Protein AF-A0A928GFW8-F1 (afdb_monomer)

Solvent-accessible surface area (backbone atoms only — not comparable to full-atom values): 9537 Å² total; per-residue (Å²): 96,68,66,60,55,52,47,42,72,72,67,40,41,82,44,85,93,73,41,77,45,44,44,81,45,52,72,72,36,66,38,70,68,61,32,45,53,48,21,58,45,48,47,71,74,42,55,89,68,63,58,61,29,35,38,26,43,70,68,54,12,43,58,49,33,47,40,30,17,65,73,69,75,32,58,67,48,63,29,34,72,65,87,58,94,86,64,84,61,64,41,59,35,78,46,75,38,85,90,71,78,43,73,43,47,38,34,40,54,48,91,82,56,62,94,84,45,25,32,37,31,29,42,61,68,56,82,85,69,97,60,90,83,71,67,59,61,59,53,83,43,59,42,48,77,70,58,74,92,52,101,83,64,91,79,62,33,47,53,34,28,46,83

pLDDT: mean 74.64, std 20.9, range [27.53, 97.38]

Sequence (163 aa):
MKALINRILQDGRCLDGGILKVDRFINHQMDPYLMKQVAVEFMDRFAEAHPTKILTVEASGIAPAVMLGYNMELPVVFAKKKKPSTMGGFYSTTVRSFTKQNEYTLIISKEYLTAEDRVLFIDDFLAYSNYPGLGITFCGIRCENPFFLDSSAASAWVAICVA

Organism: Xylanibacter ruminicola (NCBI:txid839)

Structure (mmCIF, N/CA/C/O backbone):
data_AF-A0A928GFW8-F1
#
_entry.id   AF-A0A928GFW8-F1
#
loop_
_atom_site.group_PDB
_atom_site.id
_atom_site.type_symbol
_atom_site.label_atom_id
_atom_site.label_alt_id
_atom_site.label_comp_id
_atom_site.label_asym_id
_atom_site.label_entity_id
_atom_site.label_seq_id
_atom_site.pdbx_PDB_ins_code
_atom_site.Cartn_x
_atom_site.Cartn_y
_atom_site.Cartn_z
_atom_site.occupancy
_atom_site.B_iso_or_equiv
_atom_site.auth_seq_id
_atom_site.auth_comp_id
_atom_site.auth_asym_id
_atom_site.auth_atom_id
_atom_site.pdbx_PDB_model_num
ATOM 1 N N . MET A 1 1 ? 1.422 -9.645 -12.378 1.00 74.94 1 MET A N 1
ATOM 2 C CA . MET A 1 1 ? 2.758 -9.454 -11.751 1.00 74.94 1 MET A CA 1
ATOM 3 C C . MET A 1 1 ? 3.889 -9.135 -12.740 1.00 74.94 1 MET A C 1
ATOM 5 O O . MET A 1 1 ? 4.682 -8.242 -12.469 1.00 74.94 1 MET A O 1
ATOM 9 N N . LYS A 1 2 ? 3.970 -9.801 -13.908 1.00 85.50 2 LYS A N 1
ATOM 10 C CA . LYS A 1 2 ? 5.039 -9.575 -14.913 1.00 85.50 2 LYS A CA 1
ATOM 11 C C . LYS A 1 2 ? 5.245 -8.103 -15.308 1.00 85.50 2 LYS A C 1
ATOM 13 O O . LYS A 1 2 ? 6.376 -7.689 -15.515 1.00 85.50 2 LYS A O 1
ATOM 18 N N . ALA A 1 3 ? 4.172 -7.314 -15.376 1.00 86.12 3 ALA A N 1
ATOM 19 C CA . ALA A 1 3 ? 4.249 -5.895 -15.718 1.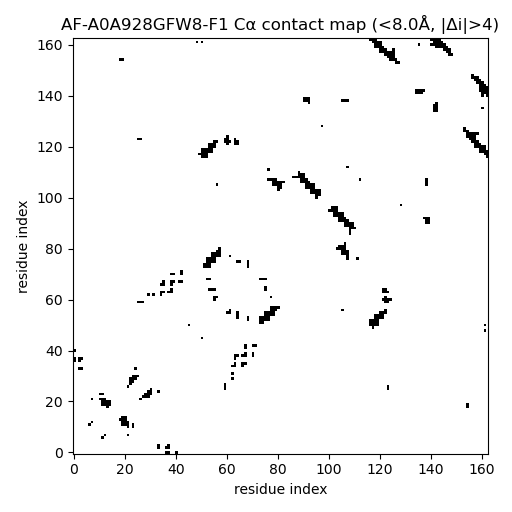00 86.12 3 ALA A CA 1
ATOM 20 C C . ALA A 1 3 ? 5.106 -5.073 -14.738 1.00 86.12 3 ALA A C 1
ATOM 22 O O . ALA A 1 3 ? 5.916 -4.263 -15.178 1.00 86.12 3 ALA A O 1
ATOM 23 N N . LEU A 1 4 ? 4.977 -5.318 -13.428 1.00 87.00 4 LEU A N 1
ATOM 24 C CA . LEU A 1 4 ? 5.769 -4.632 -12.405 1.00 87.00 4 LEU A CA 1
ATOM 25 C C . LEU A 1 4 ? 7.247 -5.014 -12.496 1.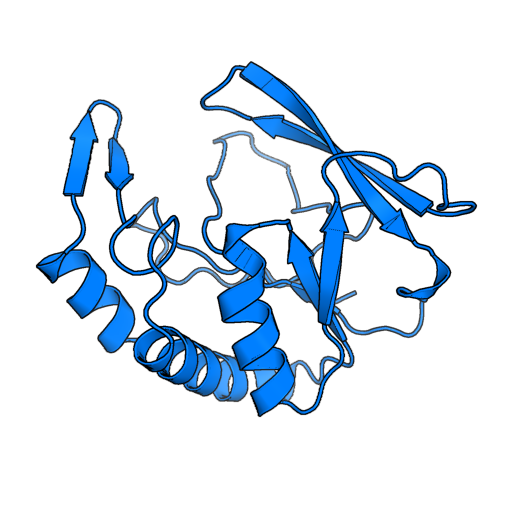00 87.00 4 LEU A C 1
ATOM 27 O O . LEU A 1 4 ? 8.099 -4.132 -12.512 1.00 87.00 4 LEU A O 1
ATOM 31 N N . ILE A 1 5 ? 7.539 -6.311 -12.637 1.00 85.06 5 ILE A N 1
ATOM 32 C CA . ILE A 1 5 ? 8.911 -6.811 -12.807 1.00 85.06 5 ILE A CA 1
ATOM 33 C C . ILE A 1 5 ? 9.552 -6.180 -14.045 1.00 85.06 5 ILE A C 1
ATOM 35 O O . ILE A 1 5 ? 10.635 -5.610 -13.958 1.00 85.06 5 ILE A O 1
ATOM 39 N N . ASN A 1 6 ? 8.857 -6.204 -15.184 1.00 91.06 6 ASN A N 1
ATOM 40 C CA . ASN A 1 6 ? 9.352 -5.598 -16.417 1.00 91.06 6 ASN A CA 1
ATOM 41 C C . ASN A 1 6 ? 9.581 -4.092 -16.256 1.00 91.06 6 ASN A C 1
ATOM 43 O O . ASN A 1 6 ? 10.592 -3.577 -16.728 1.00 91.06 6 ASN A O 1
ATOM 47 N N . ARG A 1 7 ? 8.684 -3.384 -15.554 1.00 89.50 7 ARG A N 1
ATOM 48 C CA . ARG A 1 7 ? 8.857 -1.950 -15.305 1.00 89.50 7 ARG A CA 1
ATOM 49 C C . ARG A 1 7 ? 10.068 -1.657 -14.423 1.00 89.50 7 ARG A C 1
ATOM 51 O O . ARG A 1 7 ? 10.801 -0.716 -14.708 1.00 89.50 7 ARG A O 1
ATOM 58 N N . ILE A 1 8 ? 10.309 -2.473 -13.397 1.00 86.94 8 ILE A N 1
ATOM 59 C CA . ILE A 1 8 ? 11.504 -2.373 -12.552 1.00 86.94 8 ILE A CA 1
ATOM 60 C C . ILE A 1 8 ? 12.772 -2.615 -13.378 1.00 86.94 8 ILE A C 1
ATOM 62 O O . ILE A 1 8 ? 13.708 -1.832 -13.271 1.00 86.94 8 ILE A O 1
ATOM 66 N N . LEU A 1 9 ? 12.799 -3.641 -14.231 1.00 87.50 9 LEU A N 1
ATOM 67 C CA . LEU A 1 9 ? 13.960 -3.933 -15.082 1.00 87.50 9 LEU A CA 1
ATOM 68 C C . LEU A 1 9 ? 14.244 -2.820 -16.101 1.00 87.50 9 LEU A C 1
ATOM 70 O O . LEU A 1 9 ? 15.400 -2.571 -16.432 1.00 87.50 9 LEU A O 1
ATOM 74 N N . GLN A 1 10 ? 13.199 -2.160 -16.601 1.00 93.00 10 GLN A N 1
ATOM 75 C CA . GLN A 1 10 ? 13.319 -1.101 -17.600 1.00 93.00 10 GLN A CA 1
ATOM 76 C C . GLN A 1 10 ? 13.706 0.257 -16.994 1.00 93.00 10 GLN A C 1
ATOM 78 O O . GLN A 1 10 ? 14.568 0.949 -17.534 1.00 93.00 10 GLN A O 1
ATOM 83 N N . ASP A 1 11 ? 13.044 0.662 -15.908 1.00 90.31 11 ASP A N 1
ATOM 84 C CA . ASP A 1 11 ? 13.121 2.028 -15.372 1.00 90.31 11 ASP A CA 1
ATOM 85 C C . ASP A 1 11 ? 13.707 2.118 -13.958 1.00 90.31 11 ASP A C 1
ATOM 87 O O . ASP A 1 11 ? 13.999 3.223 -13.481 1.00 90.31 11 ASP A O 1
ATOM 91 N N . GLY A 1 12 ? 13.865 0.983 -13.278 1.00 87.44 12 GLY A N 1
ATOM 92 C CA . GLY A 1 12 ? 14.484 0.904 -11.964 1.00 87.44 12 GLY A CA 1
ATOM 93 C C . GLY A 1 12 ? 15.982 1.184 -12.033 1.00 87.44 12 GLY A C 1
ATOM 94 O O . GLY A 1 12 ? 16.661 0.881 -13.013 1.00 87.44 12 GLY A O 1
ATOM 95 N N . ARG A 1 13 ? 16.516 1.790 -10.973 1.00 83.81 13 ARG A N 1
ATOM 96 C CA . ARG A 1 13 ? 17.957 2.019 -10.829 1.00 83.81 13 ARG A CA 1
ATOM 97 C C . ARG A 1 13 ? 18.440 1.460 -9.505 1.00 83.81 13 ARG A C 1
ATOM 99 O O . ARG A 1 13 ? 17.940 1.866 -8.460 1.00 83.81 13 ARG A O 1
ATOM 106 N N . CYS A 1 14 ? 19.435 0.585 -9.551 1.00 85.75 14 CYS A N 1
ATOM 107 C CA . CYS A 1 14 ? 20.144 0.152 -8.354 1.00 85.75 14 CYS A CA 1
ATOM 108 C C . CYS A 1 14 ? 21.151 1.234 -7.959 1.00 85.75 14 CYS A C 1
ATOM 110 O O . CYS A 1 14 ? 22.035 1.579 -8.742 1.00 85.75 14 CYS A O 1
ATOM 112 N N . LEU A 1 15 ? 20.979 1.793 -6.766 1.00 78.31 15 LEU A N 1
ATOM 113 C CA . LEU A 1 15 ? 21.942 2.683 -6.134 1.00 78.31 15 LEU A CA 1
ATOM 114 C C . LEU A 1 15 ? 22.826 1.887 -5.169 1.00 78.31 15 LEU A C 1
ATOM 116 O O . LEU A 1 15 ? 22.496 0.761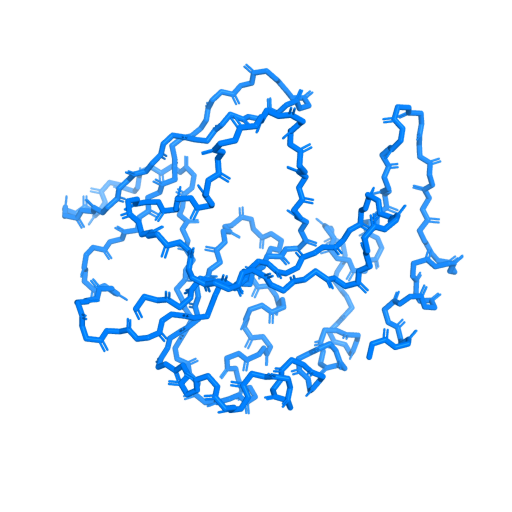 -4.777 1.00 78.31 15 LEU A O 1
ATOM 120 N N . ASP A 1 16 ? 23.919 2.511 -4.741 1.00 77.31 16 ASP A N 1
ATOM 121 C CA . ASP A 1 16 ? 24.797 1.959 -3.714 1.00 77.31 16 ASP A CA 1
ATOM 122 C C . ASP A 1 16 ? 24.027 1.608 -2.432 1.00 77.31 16 ASP A C 1
ATOM 124 O O . ASP A 1 16 ? 23.008 2.216 -2.090 1.00 77.31 16 ASP A O 1
ATOM 128 N N . GLY A 1 17 ? 24.512 0.591 -1.719 1.00 72.56 17 GLY A N 1
ATOM 129 C CA . GLY A 1 17 ? 23.846 0.080 -0.518 1.00 72.56 17 GLY A CA 1
ATOM 130 C C . GLY A 1 17 ? 22.603 -0.770 -0.801 1.00 72.56 17 GLY A C 1
ATOM 131 O O . GLY A 1 17 ? 21.829 -1.024 0.118 1.00 72.56 17 GLY A O 1
ATOM 132 N N . GLY A 1 18 ? 22.404 -1.212 -2.050 1.00 71.94 18 GLY A N 1
ATOM 133 C CA . GLY A 1 18 ? 21.306 -2.111 -2.424 1.00 71.94 18 GLY A CA 1
ATOM 134 C C . GLY A 1 18 ? 19.944 -1.420 -2.513 1.00 71.94 18 GLY A C 1
ATOM 135 O O . GLY A 1 18 ? 18.912 -2.067 -2.359 1.00 71.94 18 GLY A O 1
ATOM 136 N N . ILE A 1 19 ? 19.923 -0.102 -2.733 1.00 73.06 19 ILE A N 1
ATOM 137 C CA . ILE A 1 19 ? 18.684 0.678 -2.787 1.00 73.06 19 ILE A CA 1
ATOM 138 C C . ILE A 1 19 ? 18.130 0.657 -4.214 1.00 73.06 19 ILE A C 1
ATOM 140 O O . ILE A 1 19 ? 18.751 1.181 -5.139 1.00 73.06 19 ILE A O 1
ATOM 144 N N . LEU A 1 20 ? 16.925 0.113 -4.388 1.00 80.81 20 LEU A N 1
ATOM 145 C CA . LEU A 1 20 ? 16.199 0.167 -5.655 1.00 80.81 20 LEU A CA 1
ATOM 146 C C . LEU A 1 20 ? 15.414 1.484 -5.773 1.00 80.81 20 LEU A C 1
ATOM 148 O O . LEU A 1 20 ? 14.435 1.714 -5.063 1.00 80.81 20 LEU A O 1
ATOM 152 N N . LYS A 1 21 ? 15.823 2.351 -6.701 1.00 81.25 21 LYS A N 1
ATOM 153 C CA . LYS A 1 21 ? 15.140 3.612 -7.011 1.00 81.25 21 LYS A CA 1
ATOM 154 C C . LYS A 1 21 ? 14.106 3.415 -8.123 1.00 81.25 21 LYS A C 1
ATOM 156 O O . LYS A 1 21 ? 14.469 3.089 -9.252 1.00 81.25 21 LYS A O 1
ATOM 161 N N . VAL A 1 22 ? 12.838 3.700 -7.816 1.00 85.69 22 VAL A N 1
ATOM 162 C CA . VAL A 1 22 ? 11.667 3.546 -8.714 1.00 85.69 22 VAL A CA 1
ATOM 163 C C . VAL A 1 22 ? 10.823 4.823 -8.837 1.00 85.69 22 VAL A C 1
ATOM 165 O O . VAL A 1 22 ? 9.631 4.786 -9.144 1.00 85.69 22 VAL A O 1
ATOM 168 N N . ASP A 1 23 ? 11.433 5.985 -8.600 1.00 87.25 23 ASP A N 1
ATOM 169 C CA . ASP A 1 23 ? 10.757 7.293 -8.581 1.00 87.25 23 ASP A CA 1
ATOM 170 C C . ASP A 1 23 ? 9.948 7.603 -9.845 1.00 87.25 23 ASP A C 1
ATOM 172 O O . ASP A 1 23 ? 9.050 8.429 -9.793 1.00 87.25 23 ASP A O 1
ATOM 176 N N . ARG A 1 24 ? 10.258 6.968 -10.978 1.00 90.06 24 ARG A N 1
ATOM 177 C CA . ARG A 1 24 ? 9.593 7.207 -12.266 1.00 90.06 24 ARG A CA 1
ATOM 178 C C . ARG A 1 24 ? 8.188 6.609 -12.370 1.00 90.06 24 ARG A C 1
ATOM 180 O O . ARG A 1 24 ? 7.474 6.957 -13.307 1.00 90.06 24 ARG A O 1
ATOM 187 N N . PHE A 1 25 ? 7.820 5.682 -11.485 1.00 87.56 25 PHE A N 1
ATOM 188 C CA . PHE A 1 25 ? 6.538 4.975 -11.591 1.00 87.56 25 PHE A CA 1
ATOM 189 C C . PHE A 1 25 ? 5.860 4.598 -10.260 1.00 87.56 25 PHE A C 1
ATOM 191 O O . PHE A 1 25 ? 4.697 4.194 -10.308 1.00 87.56 25 PHE A O 1
ATOM 198 N N . ILE A 1 26 ? 6.517 4.750 -9.097 1.00 84.31 26 ILE A N 1
ATOM 199 C CA . ILE A 1 26 ? 5.905 4.513 -7.767 1.00 84.31 26 ILE A CA 1
ATOM 200 C C . ILE A 1 26 ? 6.122 5.693 -6.803 1.00 84.31 26 ILE A C 1
ATOM 202 O O . ILE A 1 26 ? 5.156 6.311 -6.364 1.00 84.31 26 ILE A O 1
ATOM 206 N N . ASN A 1 27 ? 7.377 6.016 -6.459 1.00 81.31 27 ASN A N 1
ATOM 207 C CA . ASN A 1 27 ? 7.679 6.815 -5.255 1.00 81.31 27 ASN A CA 1
ATOM 208 C C . ASN A 1 27 ? 7.601 8.343 -5.424 1.00 81.31 27 ASN A C 1
ATOM 210 O O . ASN A 1 27 ? 7.580 9.060 -4.423 1.00 81.31 27 ASN A O 1
ATOM 214 N N . HIS A 1 28 ? 7.585 8.863 -6.655 1.00 86.19 28 HIS A N 1
ATOM 215 C CA . HIS A 1 28 ? 7.523 10.310 -6.907 1.00 86.19 28 HIS A CA 1
ATOM 216 C C . HIS A 1 28 ? 6.601 10.645 -8.081 1.00 86.19 28 HIS A C 1
ATOM 218 O O . HIS A 1 28 ? 5.616 11.358 -7.922 1.00 86.19 28 HIS A O 1
ATOM 224 N N . GLN A 1 29 ? 6.888 10.072 -9.245 1.00 89.94 29 GLN A N 1
ATOM 225 C CA . GLN A 1 29 ? 5.952 9.939 -10.345 1.00 89.94 29 GLN A CA 1
ATOM 226 C C . GLN A 1 29 ? 5.267 8.583 -10.212 1.00 89.94 29 GLN A C 1
ATOM 228 O O . GLN A 1 29 ? 5.926 7.567 -10.002 1.00 89.94 29 GLN A O 1
ATOM 233 N N . MET A 1 30 ? 3.949 8.571 -10.352 1.00 89.50 30 MET A N 1
ATOM 234 C CA . MET A 1 30 ? 3.156 7.348 -10.350 1.00 89.50 30 MET A CA 1
ATOM 235 C C . MET A 1 30 ? 2.734 7.012 -11.772 1.00 89.50 30 MET A C 1
ATOM 237 O O . MET A 1 30 ? 2.387 7.907 -12.542 1.00 89.50 30 MET A O 1
ATOM 241 N N . ASP A 1 31 ? 2.750 5.725 -12.107 1.00 93.19 31 ASP A N 1
ATOM 242 C CA . ASP A 1 31 ? 2.127 5.206 -13.321 1.00 93.19 31 ASP A CA 1
ATOM 243 C C . ASP A 1 31 ? 0.775 4.563 -12.963 1.00 93.19 31 ASP A C 1
ATOM 245 O O . ASP A 1 31 ? 0.742 3.427 -12.478 1.00 93.19 31 ASP A O 1
ATOM 249 N N . PRO A 1 32 ? -0.359 5.257 -13.182 1.00 92.25 32 PRO A N 1
ATOM 250 C CA . PRO A 1 32 ? -1.669 4.736 -12.803 1.00 92.25 32 PRO A CA 1
ATOM 251 C C . PRO A 1 32 ? -2.051 3.465 -13.567 1.00 92.25 32 PRO A C 1
ATOM 253 O O . PRO A 1 32 ? -2.783 2.628 -13.041 1.00 92.25 32 PRO A O 1
ATOM 256 N N . TYR A 1 33 ? -1.555 3.295 -14.796 1.00 94.06 33 TYR A N 1
ATOM 257 C CA . TYR A 1 33 ? -1.846 2.110 -15.596 1.00 94.06 33 TYR A CA 1
ATOM 258 C C . TYR A 1 33 ? -1.130 0.885 -15.029 1.00 94.06 33 TYR A C 1
ATOM 260 O O . TYR A 1 33 ? -1.742 -0.174 -14.871 1.00 94.06 33 TYR A O 1
ATOM 268 N N . LEU A 1 34 ? 0.133 1.045 -14.630 1.00 90.88 34 LEU A N 1
ATOM 269 C CA . LEU A 1 34 ? 0.852 0.008 -13.900 1.00 90.88 34 LEU A CA 1
ATOM 270 C C . LEU A 1 34 ? 0.164 -0.321 -12.570 1.00 90.88 34 LEU A C 1
ATOM 272 O O . LEU A 1 34 ? -0.019 -1.499 -12.265 1.00 90.88 34 LEU A O 1
ATOM 276 N N . MET A 1 35 ? -0.253 0.692 -11.799 1.00 91.62 35 MET A N 1
ATOM 277 C CA . MET A 1 35 ? -0.968 0.470 -10.534 1.00 91.62 35 MET A CA 1
ATOM 278 C C . MET A 1 35 ? -2.253 -0.333 -10.753 1.00 91.62 35 MET A C 1
ATOM 280 O O . MET A 1 35 ? -2.532 -1.248 -9.984 1.00 91.62 35 MET A O 1
ATOM 284 N N . LYS A 1 36 ? -3.001 -0.062 -11.832 1.00 92.25 36 LYS A N 1
ATOM 285 C CA . LYS A 1 36 ? -4.191 -0.846 -12.200 1.00 92.25 36 LYS A CA 1
ATOM 286 C C . LYS A 1 36 ? -3.847 -2.308 -12.476 1.00 92.25 36 LYS A C 1
ATOM 288 O O . LYS A 1 36 ? -4.541 -3.199 -11.999 1.00 92.25 36 LYS A O 1
ATOM 293 N N . GLN A 1 37 ? -2.778 -2.571 -13.225 1.00 92.19 37 GLN A N 1
ATOM 294 C CA . GLN A 1 37 ? -2.345 -3.943 -13.513 1.00 92.19 37 GLN A CA 1
ATOM 295 C C . GLN A 1 37 ? -1.906 -4.694 -12.251 1.00 92.19 37 GLN A C 1
ATOM 297 O O . GLN A 1 37 ? -2.153 -5.894 -12.131 1.00 92.19 37 GLN A O 1
ATOM 302 N N . VAL A 1 38 ? -1.263 -3.996 -11.313 1.00 88.62 38 VAL A N 1
ATOM 303 C CA . VAL A 1 38 ? -0.901 -4.546 -10.001 1.00 88.62 38 VAL A CA 1
ATOM 304 C C . VAL A 1 38 ? -2.154 -4.832 -9.169 1.00 88.62 38 VAL A C 1
ATOM 306 O O . VAL A 1 38 ? -2.263 -5.916 -8.606 1.00 88.62 38 VAL A O 1
ATOM 309 N N . ALA A 1 39 ? -3.123 -3.916 -9.150 1.00 91.12 39 ALA A N 1
ATOM 310 C CA . ALA A 1 39 ? -4.380 -4.095 -8.430 1.00 91.12 39 ALA A CA 1
ATOM 311 C C . ALA A 1 39 ? -5.181 -5.303 -8.933 1.00 91.12 39 ALA A C 1
ATOM 313 O O . ALA A 1 39 ? -5.608 -6.110 -8.119 1.00 91.12 39 ALA A O 1
ATOM 314 N N . VAL A 1 40 ? -5.328 -5.477 -10.253 1.00 91.62 40 VAL A N 1
ATOM 315 C CA . VAL A 1 40 ? -6.015 -6.650 -10.834 1.00 91.62 40 VAL A CA 1
ATOM 316 C C . VAL A 1 40 ? -5.367 -7.956 -10.370 1.00 91.62 40 VAL A C 1
ATOM 318 O O . VAL A 1 40 ? -6.058 -8.873 -9.949 1.00 91.62 40 VAL A O 1
ATOM 321 N N . GLU A 1 41 ? -4.035 -8.022 -10.364 1.00 89.12 41 GLU A N 1
ATOM 322 C CA . GLU A 1 41 ? -3.323 -9.200 -9.861 1.00 89.12 41 GLU A CA 1
ATOM 323 C C . GLU A 1 41 ? -3.571 -9.440 -8.361 1.00 89.12 41 GLU A C 1
ATOM 325 O O . GLU A 1 41 ? -3.663 -10.586 -7.927 1.00 89.12 41 GLU A O 1
ATOM 330 N N . PHE A 1 42 ? -3.652 -8.381 -7.554 1.00 87.75 42 PHE A N 1
ATOM 331 C CA . PHE A 1 42 ? -3.932 -8.504 -6.123 1.00 87.75 42 PHE A CA 1
ATOM 332 C C . PHE A 1 42 ? -5.373 -8.899 -5.828 1.00 87.75 42 PHE A C 1
ATOM 334 O O . PHE A 1 42 ? -5.579 -9.674 -4.899 1.00 87.75 42 PHE A O 1
ATOM 341 N N . MET A 1 43 ? -6.349 -8.447 -6.618 1.00 89.75 43 MET A N 1
ATOM 342 C CA . MET A 1 43 ? -7.733 -8.905 -6.480 1.00 89.75 43 MET A CA 1
ATOM 343 C C . MET A 1 43 ? -7.814 -10.428 -6.553 1.00 89.75 43 MET A C 1
ATOM 345 O O . MET A 1 43 ? -8.331 -11.052 -5.633 1.00 89.75 43 MET A O 1
ATOM 349 N N . ASP A 1 44 ? -7.250 -11.019 -7.609 1.00 87.38 44 ASP A N 1
ATOM 350 C CA . ASP A 1 44 ? -7.321 -12.465 -7.838 1.00 87.38 44 ASP A CA 1
ATOM 351 C C . ASP A 1 44 ? -6.595 -13.241 -6.734 1.00 87.38 44 ASP A C 1
ATOM 353 O O . ASP A 1 44 ? -7.067 -14.274 -6.264 1.00 87.38 44 ASP A O 1
ATOM 357 N N . ARG A 1 45 ? -5.452 -12.723 -6.271 1.00 84.62 45 ARG A N 1
ATOM 358 C CA . ARG A 1 45 ? -4.667 -13.352 -5.198 1.00 84.62 45 ARG A CA 1
ATOM 359 C C . ARG A 1 45 ? -5.346 -13.290 -3.835 1.00 84.62 45 ARG A C 1
ATOM 361 O O . ARG A 1 45 ? -5.110 -14.175 -3.017 1.00 84.62 45 ARG A O 1
ATOM 368 N N . PHE A 1 46 ? -6.133 -12.247 -3.577 1.00 83.75 46 PHE A N 1
ATOM 369 C CA . PHE A 1 46 ? -6.739 -11.989 -2.268 1.00 83.75 46 PHE A CA 1
ATOM 370 C C . PHE A 1 46 ? -8.255 -12.169 -2.247 1.00 83.75 46 PHE A C 1
ATOM 372 O O . PHE A 1 46 ? -8.880 -11.877 -1.229 1.00 83.75 46 PHE A O 1
ATOM 379 N N . ALA A 1 47 ? -8.843 -12.701 -3.320 1.00 81.88 47 ALA A N 1
ATOM 380 C CA . ALA A 1 47 ? -10.274 -12.974 -3.408 1.00 81.88 47 ALA A CA 1
ATOM 381 C C . ALA A 1 47 ? -10.760 -13.864 -2.248 1.00 81.88 47 ALA A C 1
ATOM 383 O O . ALA A 1 47 ? -11.724 -13.522 -1.563 1.00 81.88 47 ALA A O 1
ATOM 384 N N . GLU A 1 48 ? -10.021 -14.938 -1.957 1.00 85.44 48 GLU A N 1
ATOM 385 C CA . GLU A 1 48 ? -10.336 -15.902 -0.889 1.00 85.44 48 GLU A CA 1
ATOM 386 C C . GLU A 1 48 ? -10.067 -15.360 0.524 1.00 85.44 48 GLU A C 1
ATOM 388 O O . GLU A 1 48 ? -10.523 -15.925 1.517 1.00 85.44 48 GLU A O 1
ATOM 393 N N . ALA A 1 49 ? -9.332 -14.248 0.646 1.00 81.56 49 ALA A N 1
ATOM 394 C CA . ALA A 1 49 ? -9.125 -13.612 1.942 1.00 81.56 49 ALA A CA 1
ATOM 395 C C . ALA A 1 49 ? -10.385 -12.871 2.413 1.00 81.56 49 ALA A C 1
ATOM 397 O O . ALA A 1 49 ? -10.508 -12.631 3.608 1.00 81.56 49 ALA A O 1
ATOM 398 N N . HIS A 1 50 ? -11.322 -12.540 1.515 1.00 86.88 50 HIS A N 1
ATOM 399 C CA . HIS A 1 50 ? -12.546 -11.770 1.784 1.00 86.88 50 HIS A CA 1
ATOM 400 C C . HIS A 1 50 ? -12.327 -10.501 2.638 1.00 86.88 50 HIS A C 1
ATOM 402 O O . HIS A 1 50 ? -12.978 -10.342 3.676 1.00 86.88 50 HIS A O 1
ATOM 408 N N . PRO A 1 51 ? -11.392 -9.608 2.260 1.00 90.06 51 PRO A N 1
ATOM 409 C CA . PRO A 1 51 ? -11.142 -8.395 3.026 1.00 90.06 51 PRO A CA 1
ATOM 410 C C . PRO A 1 51 ? -12.354 -7.458 2.994 1.00 90.06 51 PRO A C 1
ATOM 412 O O . PRO A 1 51 ? -13.060 -7.366 1.993 1.00 90.06 51 PRO A O 1
ATOM 415 N N . THR A 1 52 ? -12.566 -6.725 4.083 1.00 93.88 52 THR A N 1
ATOM 416 C CA . THR A 1 52 ? -13.600 -5.682 4.194 1.00 93.88 52 THR A CA 1
ATOM 417 C C . THR A 1 52 ? -13.007 -4.277 4.122 1.00 93.88 52 THR A C 1
ATOM 419 O O . THR A 1 52 ? -13.740 -3.295 3.989 1.00 93.88 52 THR A O 1
ATOM 422 N N . LYS A 1 53 ? -11.678 -4.155 4.233 1.00 93.31 53 LYS A N 1
ATOM 423 C CA . LYS A 1 53 ? -10.977 -2.874 4.307 1.00 93.31 53 LYS A CA 1
ATOM 424 C C . LYS A 1 53 ? -9.533 -3.008 3.850 1.00 93.31 53 LYS A C 1
ATOM 426 O O . LYS A 1 53 ? -8.879 -4.007 4.138 1.00 93.31 53 LYS A O 1
ATOM 431 N N . ILE A 1 54 ? -9.014 -1.979 3.188 1.00 93.88 54 ILE A N 1
ATOM 432 C CA . ILE A 1 54 ? -7.598 -1.901 2.820 1.00 93.88 54 ILE A CA 1
ATOM 433 C C . ILE A 1 54 ? -6.895 -0.890 3.717 1.00 93.88 54 ILE A C 1
ATOM 435 O O . ILE A 1 54 ? -7.405 0.210 3.938 1.00 93.88 54 ILE A O 1
ATOM 439 N N . LEU A 1 55 ? -5.713 -1.250 4.213 1.00 91.25 55 LEU A N 1
ATOM 440 C CA . LEU A 1 55 ? -4.884 -0.389 5.048 1.00 91.25 55 LEU A CA 1
ATOM 441 C C . LEU A 1 55 ? -3.499 -0.187 4.425 1.00 91.25 55 LEU A C 1
ATOM 443 O O . LEU A 1 55 ? -2.856 -1.130 3.987 1.00 91.25 55 LEU A O 1
ATOM 447 N N . THR A 1 56 ? -3.027 1.054 4.400 1.00 91.44 56 THR A N 1
ATOM 448 C CA . THR A 1 56 ? -1.698 1.428 3.884 1.00 91.44 56 THR A CA 1
ATOM 449 C C . THR A 1 56 ? -1.031 2.460 4.788 1.00 91.44 56 THR A C 1
ATOM 451 O O . THR A 1 56 ? -1.632 2.951 5.746 1.00 91.44 56 THR A O 1
ATOM 454 N N . VAL A 1 57 ? 0.206 2.841 4.478 1.00 87.81 57 VAL A N 1
ATOM 455 C CA . VAL A 1 57 ? 0.908 3.973 5.097 1.00 87.81 57 VAL A CA 1
ATOM 456 C C . VAL A 1 57 ? 1.073 5.112 4.097 1.00 87.81 57 VAL A C 1
ATOM 458 O O . VAL A 1 57 ? 1.249 4.890 2.900 1.00 87.81 57 VAL A O 1
ATOM 461 N N . GLU A 1 58 ? 1.017 6.358 4.571 1.00 88.56 58 GLU A N 1
ATOM 4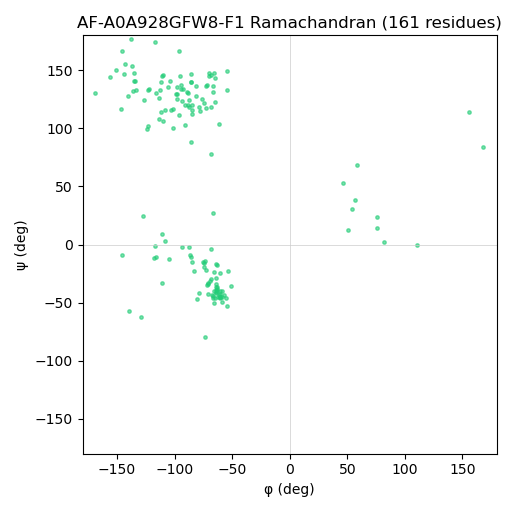62 C CA . GLU A 1 58 ? 1.321 7.503 3.713 1.00 88.56 58 GLU A CA 1
ATOM 463 C C . GLU A 1 58 ? 2.824 7.591 3.350 1.00 88.56 58 GLU A C 1
ATOM 465 O O . GLU A 1 58 ? 3.711 7.324 4.166 1.00 88.56 58 GLU A O 1
ATOM 470 N N . ALA A 1 59 ? 3.200 8.034 2.150 1.00 89.31 59 ALA A N 1
ATOM 471 C CA . ALA A 1 59 ? 2.340 8.539 1.075 1.00 89.31 59 ALA A CA 1
ATOM 472 C C . ALA A 1 59 ? 2.286 7.603 -0.143 1.00 89.31 59 ALA A C 1
ATOM 474 O O . ALA A 1 59 ? 1.255 7.519 -0.800 1.00 89.31 59 ALA A O 1
ATOM 475 N N . SER A 1 60 ? 3.376 6.906 -0.454 1.00 85.38 60 SER A N 1
ATOM 476 C CA . SER A 1 60 ? 3.545 6.150 -1.699 1.00 85.38 60 SER A CA 1
ATOM 477 C C . SER A 1 60 ? 2.682 4.888 -1.777 1.00 85.38 60 SER A C 1
ATOM 479 O O . SER A 1 60 ? 2.165 4.597 -2.854 1.00 85.38 60 SER A O 1
ATOM 481 N N . GLY A 1 61 ? 2.414 4.213 -0.653 1.00 87.31 61 GLY A N 1
ATOM 482 C CA . GLY A 1 61 ? 1.477 3.083 -0.598 1.00 87.31 61 GLY A CA 1
ATOM 483 C C . GLY A 1 61 ? 0.016 3.450 -0.921 1.00 87.31 61 GLY A C 1
ATOM 484 O O . GLY A 1 61 ? -0.778 2.583 -1.284 1.00 87.31 61 GLY A O 1
ATOM 485 N N . ILE A 1 62 ? -0.352 4.741 -0.885 1.00 92.75 62 ILE A N 1
ATOM 486 C CA . ILE A 1 62 ? -1.733 5.194 -1.133 1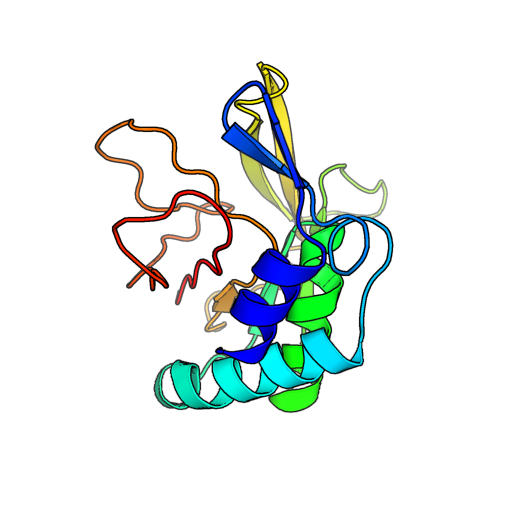.00 92.75 62 ILE A CA 1
ATOM 487 C C . ILE A 1 62 ? -2.207 4.834 -2.542 1.00 92.75 62 ILE A C 1
ATOM 489 O O . ILE A 1 62 ? -3.331 4.371 -2.696 1.00 92.75 62 ILE A O 1
ATOM 493 N N . ALA A 1 63 ? -1.389 5.026 -3.576 1.00 91.19 63 ALA A N 1
ATOM 494 C CA . ALA A 1 63 ? -1.833 4.768 -4.946 1.00 91.19 63 ALA A CA 1
ATOM 495 C C . ALA A 1 63 ? -2.145 3.294 -5.242 1.00 91.19 63 ALA A C 1
ATOM 497 O O . ALA A 1 63 ? -3.238 3.036 -5.752 1.00 91.19 63 ALA A O 1
ATOM 498 N N . PRO A 1 64 ? -1.267 2.318 -4.926 1.00 89.88 64 PRO A N 1
ATOM 499 C CA . PRO A 1 64 ? -1.622 0.914 -5.102 1.00 89.88 64 PRO A CA 1
ATOM 500 C C . PRO A 1 64 ? -2.806 0.506 -4.213 1.00 89.88 64 PRO A C 1
ATOM 502 O O . PRO A 1 64 ? -3.673 -0.231 -4.679 1.00 89.88 64 PRO A O 1
ATOM 505 N N . ALA A 1 65 ? -2.906 1.029 -2.984 1.00 93.38 65 ALA A N 1
ATOM 506 C CA . ALA A 1 65 ? -4.024 0.735 -2.085 1.00 93.38 65 ALA A CA 1
ATOM 507 C C . ALA A 1 65 ? -5.367 1.267 -2.612 1.00 93.38 65 ALA A C 1
ATOM 509 O O . ALA A 1 65 ? -6.349 0.532 -2.635 1.00 93.38 65 ALA A O 1
ATOM 510 N N . VAL A 1 66 ? -5.412 2.519 -3.082 1.00 95.88 66 VAL A N 1
ATOM 511 C CA . VAL A 1 66 ? -6.612 3.134 -3.675 1.00 95.88 66 VAL A CA 1
ATOM 512 C C . VAL A 1 66 ? -7.013 2.424 -4.956 1.00 95.88 66 VAL A C 1
ATOM 514 O O . VAL A 1 66 ? -8.197 2.179 -5.158 1.00 95.88 66 VAL A O 1
ATOM 517 N N . MET A 1 67 ? -6.051 2.058 -5.804 1.00 94.94 67 MET A N 1
ATOM 518 C CA . MET A 1 67 ? -6.359 1.326 -7.028 1.00 94.94 67 MET A CA 1
ATOM 519 C C . MET A 1 67 ? -6.957 -0.050 -6.720 1.00 94.94 67 MET A C 1
ATOM 521 O O . MET A 1 67 ? -7.927 -0.444 -7.358 1.00 94.94 67 MET A O 1
ATOM 525 N N . LEU A 1 68 ? -6.431 -0.757 -5.716 1.00 94.25 68 LEU A N 1
ATOM 526 C CA . LEU A 1 68 ? -7.008 -2.024 -5.274 1.00 94.25 68 LEU A CA 1
ATOM 527 C C . LEU A 1 68 ? -8.385 -1.840 -4.626 1.00 94.25 68 LEU A C 1
ATOM 529 O O . LEU A 1 68 ? -9.302 -2.588 -4.946 1.00 94.25 68 LEU A O 1
ATOM 533 N N . GLY A 1 69 ? -8.556 -0.830 -3.773 1.00 96.25 69 GLY A N 1
ATOM 534 C CA . GLY A 1 69 ? -9.835 -0.537 -3.120 1.00 96.25 69 GLY A CA 1
ATOM 535 C C . GLY A 1 69 ? -10.922 -0.154 -4.112 1.00 96.25 69 GLY A C 1
ATOM 536 O O . GLY A 1 69 ? -12.041 -0.635 -4.001 1.00 96.25 69 GLY A O 1
ATOM 537 N N . TYR A 1 70 ? -10.574 0.626 -5.137 1.00 96.50 70 TYR A N 1
ATOM 538 C CA . TYR A 1 70 ? -11.473 0.931 -6.248 1.00 96.50 70 TYR A CA 1
ATOM 539 C C . TYR A 1 70 ? -11.927 -0.341 -6.971 1.00 96.50 70 TYR A C 1
ATOM 541 O O . TYR A 1 70 ? -13.105 -0.521 -7.249 1.00 96.50 70 TYR A O 1
ATOM 549 N N . ASN A 1 71 ? -10.983 -1.237 -7.236 1.00 93.88 71 ASN A N 1
ATOM 550 C CA . ASN A 1 71 ? -11.204 -2.483 -7.951 1.00 93.88 71 ASN A CA 1
ATOM 551 C C . ASN A 1 71 ? -11.997 -3.536 -7.147 1.00 93.88 71 ASN A C 1
ATOM 553 O O . ASN A 1 71 ? -12.751 -4.301 -7.739 1.00 93.88 71 ASN A O 1
ATOM 557 N N . MET A 1 72 ? -11.814 -3.588 -5.825 1.00 94.50 72 MET A N 1
ATOM 558 C CA . MET A 1 72 ? -12.517 -4.504 -4.912 1.00 94.50 72 MET A CA 1
ATOM 559 C C . MET A 1 72 ? -13.781 -3.893 -4.294 1.00 94.50 72 MET A C 1
ATOM 561 O O . MET A 1 72 ? -14.454 -4.565 -3.520 1.00 94.50 72 MET A O 1
ATOM 565 N N . GLU A 1 73 ? -14.075 -2.625 -4.592 1.00 96.44 73 GLU A N 1
ATOM 566 C CA . GLU A 1 73 ? -15.153 -1.844 -3.971 1.00 96.44 73 GLU A CA 1
ATOM 567 C C . GLU A 1 73 ? -15.036 -1.762 -2.433 1.00 96.44 73 GLU A C 1
ATOM 569 O O . GLU A 1 73 ? -16.027 -1.784 -1.703 1.00 96.44 73 GLU A O 1
ATOM 574 N N . LEU A 1 74 ? -13.803 -1.636 -1.926 1.00 96.44 74 LEU A N 1
ATOM 575 C CA . LEU A 1 74 ? -13.495 -1.578 -0.494 1.00 96.44 74 LEU A CA 1
ATOM 576 C C . LEU A 1 74 ? -13.000 -0.194 -0.054 1.00 96.44 74 LEU A C 1
ATOM 578 O O . LEU A 1 74 ? -12.237 0.458 -0.777 1.00 96.44 74 LEU A O 1
ATOM 582 N N . PRO A 1 75 ? -13.350 0.250 1.168 1.00 97.38 75 PRO A N 1
ATOM 583 C CA . PRO A 1 75 ? -12.785 1.461 1.740 1.00 97.38 75 PRO A CA 1
ATOM 584 C C . PRO A 1 75 ? -11.280 1.304 1.987 1.00 97.38 75 PRO A C 1
ATOM 586 O O . PRO A 1 75 ? -10.802 0.254 2.426 1.00 97.38 75 PRO A O 1
ATOM 589 N N . VAL A 1 76 ? -10.544 2.393 1.763 1.00 97.00 76 VAL A N 1
ATOM 590 C CA . VAL A 1 76 ? -9.098 2.468 1.997 1.00 97.00 76 VAL A CA 1
ATOM 591 C C . VAL A 1 76 ? -8.810 3.436 3.133 1.00 97.00 76 VAL A C 1
ATOM 593 O O . VAL A 1 76 ? -9.212 4.600 3.099 1.00 97.00 76 VAL A O 1
ATOM 596 N N . VAL A 1 77 ? -8.074 2.960 4.129 1.00 94.94 77 VAL A N 1
ATOM 597 C CA . VAL A 1 77 ? -7.574 3.749 5.253 1.00 94.94 77 VAL A CA 1
ATOM 598 C C . VAL A 1 77 ? -6.060 3.846 5.122 1.00 94.94 77 VAL A C 1
ATOM 600 O O . VAL A 1 77 ? -5.394 2.880 4.761 1.00 94.94 77 VAL A O 1
ATOM 603 N N . PHE A 1 78 ? -5.488 5.011 5.411 1.00 94.12 78 PHE A N 1
ATOM 604 C CA . PHE A 1 78 ? -4.039 5.178 5.438 1.00 94.12 78 PHE A CA 1
ATOM 605 C C . PHE A 1 78 ? -3.576 5.704 6.793 1.00 94.12 78 PHE A C 1
ATOM 607 O O . PHE A 1 78 ? -4.133 6.660 7.342 1.00 94.12 78 PHE A O 1
ATOM 614 N N . ALA A 1 79 ? -2.541 5.071 7.336 1.00 91.06 79 ALA A N 1
ATOM 615 C CA . ALA A 1 79 ? -1.892 5.497 8.560 1.00 91.06 79 ALA A CA 1
ATOM 616 C C . ALA A 1 79 ? -1.089 6.780 8.320 1.00 91.06 79 ALA A C 1
ATOM 618 O O . ALA A 1 79 ? -0.372 6.913 7.321 1.00 91.06 79 ALA A O 1
ATOM 619 N N . LYS A 1 80 ? -1.183 7.713 9.269 1.00 90.44 80 LYS A N 1
ATOM 620 C CA . LYS A 1 80 ? -0.459 8.989 9.236 1.00 90.44 80 LYS A CA 1
ATOM 621 C C . LYS A 1 80 ? 0.833 8.890 10.042 1.00 90.44 80 LYS A C 1
ATOM 623 O O . LYS A 1 80 ? 0.861 8.247 11.087 1.00 90.44 80 LYS A O 1
ATOM 628 N N . LYS A 1 81 ? 1.885 9.574 9.595 1.00 87.69 81 LYS A N 1
ATOM 629 C CA . LYS A 1 81 ? 3.192 9.704 10.272 1.00 87.69 81 LYS A CA 1
ATOM 630 C C . LYS A 1 81 ? 3.228 10.850 11.285 1.00 87.69 81 LYS A C 1
ATOM 632 O O . LYS A 1 81 ? 4.193 10.996 12.031 1.00 87.69 81 LYS A O 1
ATOM 637 N N . LYS A 1 82 ? 2.207 11.712 11.284 1.00 84.81 82 LYS A N 1
ATOM 638 C CA . LYS A 1 82 ? 2.048 12.829 12.223 1.00 84.81 82 LYS A CA 1
ATOM 639 C C . LYS A 1 82 ? 0.622 12.881 12.744 1.00 84.81 82 LYS A C 1
ATOM 641 O O . LYS A 1 82 ? -0.318 12.708 11.971 1.00 84.81 82 LYS A O 1
ATOM 646 N N . LYS A 1 83 ? 0.470 13.193 14.035 1.00 79.31 83 LYS A N 1
ATOM 647 C CA . LYS A 1 83 ? -0.833 13.405 14.677 1.00 79.31 83 LYS A CA 1
ATOM 648 C C . LYS A 1 83 ? -1.517 14.677 14.170 1.00 79.31 83 LYS A C 1
ATOM 650 O O . LYS A 1 83 ? -0.977 15.758 14.396 1.00 79.31 83 LYS A O 1
ATOM 655 N N . PRO A 1 84 ? -2.702 14.584 13.532 1.00 78.88 84 PRO A N 1
ATOM 656 C CA . PRO A 1 84 ? -3.533 15.751 13.276 1.00 78.88 84 PRO A CA 1
ATOM 657 C C . PRO A 1 84 ? -4.084 16.304 14.588 1.00 78.88 84 PRO A C 1
ATOM 659 O O . PRO A 1 84 ? -4.446 15.541 15.485 1.00 78.88 84 PRO A O 1
ATOM 662 N N . SER A 1 85 ? -4.231 17.624 14.673 1.00 78.81 85 SER A N 1
ATOM 663 C CA . SER A 1 85 ? -4.883 18.289 15.809 1.00 78.81 85 SER A CA 1
ATOM 664 C C . SER A 1 85 ? -6.343 17.862 16.000 1.00 78.81 85 SER A C 1
ATOM 666 O O . SER A 1 85 ? -6.858 17.929 17.108 1.00 78.81 85 SER A O 1
ATOM 668 N N . THR A 1 86 ? -6.996 17.390 14.937 1.00 77.00 86 THR A N 1
ATOM 669 C CA . THR A 1 86 ? -8.412 17.001 14.910 1.00 77.00 86 THR A CA 1
ATOM 670 C C . THR A 1 86 ? -8.680 15.553 15.327 1.00 77.00 86 THR A C 1
ATOM 672 O O . THR A 1 86 ? -9.833 15.139 15.354 1.00 77.00 86 THR A O 1
ATOM 675 N N . MET A 1 87 ? -7.648 14.757 15.634 1.00 79.25 87 MET A N 1
ATOM 676 C CA . MET A 1 87 ? -7.809 13.328 15.919 1.00 79.25 87 MET A CA 1
ATOM 677 C C . MET A 1 87 ? -7.892 13.063 17.428 1.00 79.25 87 MET A C 1
ATOM 679 O O . MET A 1 87 ? -6.896 13.20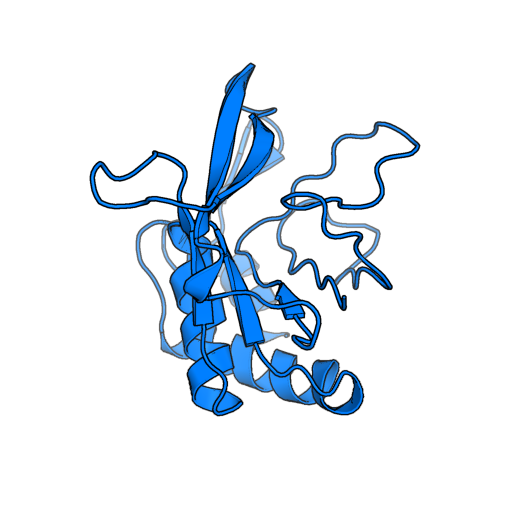6 18.145 1.00 79.25 87 MET A O 1
ATOM 683 N N . GLY A 1 88 ? -9.077 12.651 17.890 1.00 78.25 88 GLY A N 1
ATOM 684 C CA . GLY A 1 88 ? -9.338 12.284 19.284 1.00 78.25 88 GLY A CA 1
ATOM 685 C C . GLY A 1 88 ? -8.730 10.928 19.654 1.00 78.25 88 GLY A C 1
ATOM 686 O O . GLY A 1 88 ? -7.665 10.870 20.271 1.00 78.25 88 GLY A O 1
ATOM 687 N N . GLY A 1 89 ? -9.407 9.837 19.270 1.00 86.25 89 GLY A N 1
ATOM 688 C CA . GLY A 1 89 ? -9.003 8.457 19.562 1.00 86.25 89 GLY A CA 1
ATOM 689 C C . GLY A 1 89 ? -8.277 7.780 18.398 1.00 86.25 89 GLY A C 1
ATOM 690 O O . GLY A 1 89 ? -8.779 7.756 17.277 1.00 86.25 89 GLY A O 1
ATOM 691 N N . PHE A 1 90 ? -7.111 7.189 18.662 1.00 87.00 90 PHE A N 1
ATOM 692 C CA . PHE A 1 90 ? -6.302 6.529 17.635 1.00 87.00 90 PHE A CA 1
ATOM 693 C C . PHE A 1 90 ? -5.612 5.261 18.147 1.00 87.00 90 PHE A C 1
ATOM 695 O O . PHE A 1 90 ? -5.365 5.103 19.344 1.00 87.00 90 PHE A O 1
ATOM 702 N N . TYR A 1 91 ? -5.312 4.361 17.215 1.00 83.00 91 TYR A N 1
ATOM 703 C CA . TYR A 1 91 ? -4.287 3.333 17.358 1.00 83.00 91 TYR A CA 1
ATOM 704 C C . TYR A 1 91 ? -2.936 3.925 16.956 1.00 83.00 91 TYR A C 1
ATOM 706 O O . TYR A 1 91 ? -2.881 4.778 16.067 1.00 83.00 91 TYR A O 1
ATOM 714 N N . SER A 1 92 ? -1.850 3.481 17.590 1.00 82.00 92 SER A N 1
ATOM 715 C CA . SER A 1 92 ? -0.501 3.928 17.242 1.00 82.00 92 SER A CA 1
ATOM 716 C C . SER A 1 92 ? 0.541 2.826 17.371 1.00 82.00 92 SER A C 1
ATOM 718 O O . SER A 1 92 ? 0.467 2.018 18.294 1.00 82.00 92 SER A O 1
ATOM 720 N N . THR A 1 93 ? 1.555 2.854 16.510 1.00 77.81 93 THR A N 1
ATOM 721 C CA . THR A 1 93 ? 2.794 2.080 16.673 1.00 77.81 93 THR A CA 1
ATOM 722 C C . THR A 1 93 ? 4.007 2.934 16.326 1.00 77.81 93 THR A C 1
ATOM 724 O O . THR A 1 93 ? 3.903 3.863 15.525 1.00 77.81 93 THR A O 1
ATOM 727 N N . THR A 1 94 ? 5.161 2.619 16.903 1.00 74.25 94 THR A N 1
ATOM 728 C CA . THR A 1 94 ? 6.436 3.236 16.530 1.00 74.25 94 THR A CA 1
ATOM 729 C C . THR A 1 94 ? 7.169 2.316 15.567 1.00 74.25 94 THR A C 1
ATOM 731 O O . THR A 1 94 ? 7.410 1.150 15.871 1.00 74.25 94 THR A O 1
ATOM 734 N N . VAL A 1 95 ? 7.536 2.847 14.402 1.00 73.12 95 VAL A N 1
ATOM 735 C CA . VAL A 1 95 ? 8.307 2.137 13.381 1.00 73.12 95 VAL A CA 1
ATOM 736 C C . VAL A 1 95 ? 9.679 2.781 13.261 1.00 73.12 95 VAL A C 1
ATOM 738 O O . VAL A 1 95 ? 9.809 4.004 13.179 1.00 73.12 95 VAL A O 1
ATOM 741 N N . ARG A 1 96 ? 10.724 1.955 13.238 1.00 64.25 96 ARG A N 1
ATOM 742 C CA . ARG A 1 96 ? 12.105 2.414 13.082 1.00 64.25 96 ARG A CA 1
ATOM 743 C C . ARG A 1 96 ? 12.517 2.374 11.614 1.00 64.25 96 ARG A C 1
ATOM 745 O O . ARG A 1 96 ? 12.462 1.328 10.973 1.00 64.25 96 ARG A O 1
ATOM 752 N N . SER A 1 97 ? 12.958 3.509 11.074 1.00 59.91 97 SER A N 1
ATOM 753 C CA . SER A 1 97 ? 13.564 3.573 9.742 1.00 59.91 97 SER A CA 1
ATOM 754 C C . SER A 1 97 ? 15.008 3.080 9.798 1.00 59.91 97 SER A C 1
ATOM 756 O O . SER A 1 97 ? 15.864 3.731 10.396 1.00 59.91 97 SER A O 1
ATOM 758 N N . PHE A 1 98 ? 15.304 1.966 9.129 1.00 54.19 98 PHE A N 1
ATOM 759 C CA . PHE A 1 98 ? 16.669 1.430 9.046 1.00 54.19 98 PHE A CA 1
ATOM 760 C C . PHE A 1 98 ? 17.609 2.309 8.212 1.00 54.19 98 PHE A C 1
ATOM 762 O O . PHE A 1 98 ? 18.795 2.392 8.511 1.00 54.19 98 PHE A O 1
ATOM 769 N N . THR A 1 99 ? 17.083 3.027 7.216 1.00 51.06 99 THR A N 1
ATOM 770 C CA . THR A 1 99 ? 17.878 3.901 6.338 1.00 51.06 99 THR A CA 1
ATOM 771 C C . THR A 1 99 ? 18.143 5.283 6.927 1.00 51.06 99 THR A C 1
ATOM 773 O O . THR A 1 99 ? 19.096 5.940 6.520 1.00 51.06 99 THR A O 1
ATOM 776 N N . LYS A 1 100 ? 17.320 5.744 7.879 1.00 56.09 100 LYS A N 1
ATOM 777 C CA . LYS A 1 100 ? 17.449 7.086 8.475 1.00 56.09 100 LYS A CA 1
ATOM 778 C C . LYS A 1 100 ? 17.758 7.085 9.971 1.00 56.09 100 LYS A C 1
ATOM 780 O O . LYS A 1 100 ? 17.836 8.162 10.543 1.00 56.09 100 LYS A O 1
ATOM 785 N N . GLN A 1 101 ? 17.863 5.911 10.603 1.00 57.59 101 GLN A N 1
ATOM 786 C CA . GLN A 1 101 ? 17.962 5.724 12.063 1.00 57.59 101 GLN A CA 1
ATOM 787 C C . GLN A 1 101 ? 16.883 6.455 12.888 1.00 57.59 101 GLN A C 1
ATOM 789 O O . GLN A 1 101 ? 16.968 6.504 14.110 1.00 57.59 101 GLN A O 1
ATOM 794 N N . ASN A 1 102 ? 15.840 6.965 12.236 1.00 64.25 102 ASN A N 1
ATOM 795 C CA . ASN A 1 102 ? 14.785 7.744 12.860 1.00 64.25 102 ASN A CA 1
ATOM 796 C C . ASN A 1 102 ? 13.582 6.853 13.147 1.00 64.25 102 ASN A C 1
ATOM 798 O O . ASN A 1 102 ? 13.145 6.078 12.291 1.00 64.25 102 ASN A O 1
ATOM 802 N N . GLU A 1 103 ? 13.027 6.998 14.342 1.00 72.75 103 GLU A N 1
ATOM 803 C CA . GLU A 1 103 ? 11.738 6.426 14.707 1.00 72.75 103 GLU A CA 1
ATOM 804 C C . GLU A 1 103 ? 10.620 7.378 14.298 1.00 72.75 103 GLU A C 1
ATOM 806 O O . GLU A 1 103 ? 10.739 8.599 14.422 1.00 72.75 103 GLU A O 1
ATOM 811 N N . TYR A 1 104 ? 9.529 6.824 13.786 1.00 74.00 104 TYR A N 1
ATOM 812 C CA . TYR A 1 104 ? 8.322 7.586 13.514 1.00 74.00 104 TYR A CA 1
ATOM 813 C C . TYR A 1 104 ? 7.097 6.825 13.999 1.00 74.00 104 TYR A C 1
ATOM 815 O O . TYR A 1 104 ? 7.000 5.603 13.883 1.00 74.00 104 TYR A O 1
ATOM 823 N N . THR A 1 105 ? 6.153 7.573 14.557 1.00 80.94 105 THR A N 1
ATOM 824 C CA . THR A 1 105 ? 4.887 7.028 15.034 1.00 80.94 105 THR A CA 1
ATOM 825 C C . THR A 1 105 ? 3.886 7.009 13.890 1.00 80.94 105 THR A C 1
ATOM 827 O O . THR A 1 105 ? 3.610 8.038 13.273 1.00 80.94 105 THR A O 1
ATOM 830 N N . LEU A 1 106 ? 3.335 5.833 13.621 1.00 85.00 106 LEU A N 1
ATOM 831 C CA . LEU A 1 106 ? 2.203 5.640 12.731 1.00 85.00 106 LEU A CA 1
ATOM 832 C C . LEU A 1 106 ? 0.927 5.640 13.547 1.00 85.00 106 LEU A C 1
ATOM 834 O O . LEU A 1 106 ? 0.883 5.038 14.619 1.00 85.00 106 LEU A O 1
ATOM 838 N N . ILE A 1 107 ? -0.097 6.317 13.041 1.00 88.00 107 ILE A N 1
ATOM 839 C CA . ILE A 1 107 ? -1.384 6.444 13.718 1.00 88.00 107 ILE A CA 1
ATOM 840 C C . ILE A 1 107 ? -2.560 6.220 12.768 1.00 88.00 107 ILE A C 1
ATOM 842 O O . ILE A 1 107 ? -2.507 6.592 11.593 1.00 88.00 107 ILE A O 1
ATOM 846 N N . ILE A 1 108 ? -3.641 5.657 13.302 1.00 88.75 108 ILE A N 1
ATOM 847 C CA . ILE A 1 108 ? -4.917 5.437 12.607 1.00 88.75 108 ILE A CA 1
ATOM 848 C C . ILE A 1 108 ? -6.046 5.836 13.559 1.00 88.75 108 ILE A C 1
ATOM 850 O O . ILE A 1 108 ? -6.034 5.417 14.714 1.00 88.75 108 ILE A O 1
ATOM 854 N N . SER A 1 109 ? -7.022 6.629 13.104 1.00 89.88 109 SER A N 1
ATOM 855 C CA . SER A 1 109 ? -8.198 6.939 13.935 1.00 89.88 109 SER A CA 1
ATOM 856 C C . SER A 1 109 ? -9.033 5.679 14.161 1.00 89.88 109 SER A C 1
ATOM 858 O O . SER A 1 109 ? -9.294 4.930 13.219 1.00 89.88 109 SER A O 1
ATOM 860 N N . LYS A 1 110 ? -9.483 5.474 15.405 1.00 87.06 110 LYS A N 1
ATOM 861 C CA . LYS A 1 110 ? -10.344 4.336 15.774 1.00 87.06 110 LYS A CA 1
ATOM 862 C C . LYS A 1 110 ? -11.704 4.363 15.069 1.00 87.06 110 LYS A C 1
ATOM 864 O O . LYS A 1 110 ? -12.366 3.343 14.994 1.00 87.06 110 LYS A O 1
ATOM 869 N N . GLU A 1 111 ? -12.108 5.512 14.535 1.00 90.50 111 GLU A N 1
ATOM 870 C CA . GLU A 1 111 ? -13.358 5.664 13.779 1.00 90.50 111 GLU A CA 1
ATOM 871 C C . GLU A 1 111 ? -13.357 4.880 12.459 1.00 90.50 111 GLU A C 1
ATOM 873 O O . GLU A 1 111 ? -14.421 4.550 11.947 1.00 90.50 111 GLU A O 1
ATOM 878 N N . TYR A 1 112 ? -12.177 4.585 11.899 1.00 90.69 112 TYR A N 1
ATOM 879 C CA . TYR A 1 112 ? -12.049 3.945 10.584 1.00 90.69 112 TYR A CA 1
ATOM 880 C C . TYR A 1 112 ? -11.579 2.491 10.651 1.00 90.69 112 TYR A C 1
ATOM 882 O O . TYR A 1 112 ? -11.364 1.881 9.603 1.00 90.69 112 TYR A O 1
ATOM 890 N N . LEU A 1 113 ? -11.399 1.939 11.853 1.00 85.31 113 LEU A N 1
ATOM 891 C CA . LEU A 1 113 ? -10.924 0.575 12.039 1.00 85.31 113 LEU A CA 1
ATOM 892 C C . LEU A 1 113 ? -11.553 -0.057 13.281 1.00 85.31 113 LEU A C 1
ATOM 894 O O . LEU A 1 113 ? -11.320 0.415 14.396 1.00 85.31 113 LEU A O 1
ATOM 898 N N . THR A 1 114 ? -12.330 -1.116 13.076 1.00 84.25 114 THR A N 1
ATOM 899 C CA . THR A 1 114 ? -13.069 -1.827 14.124 1.00 84.25 114 THR A CA 1
ATOM 900 C C . THR A 1 114 ? -12.591 -3.275 14.252 1.00 84.25 114 THR A C 1
ATOM 902 O O . THR A 1 114 ? -11.738 -3.728 13.493 1.00 84.25 114 THR A O 1
ATOM 905 N N . ALA A 1 115 ? -13.095 -4.001 15.253 1.00 81.38 115 ALA A N 1
ATOM 906 C CA . ALA A 1 115 ? -12.704 -5.393 15.492 1.00 81.38 115 ALA A CA 1
ATOM 907 C C . ALA A 1 115 ? -13.336 -6.378 14.490 1.00 81.38 115 ALA A C 1
ATOM 909 O O . ALA A 1 115 ? -12.908 -7.521 14.398 1.00 81.38 115 ALA A O 1
ATOM 910 N N . GLU A 1 116 ? -14.360 -5.944 13.758 1.00 84.44 116 GLU A N 1
ATOM 911 C CA . GLU A 1 116 ? -15.053 -6.719 12.728 1.00 84.44 116 GLU A CA 1
ATOM 912 C C . GLU A 1 116 ? -14.380 -6.600 11.352 1.00 84.44 116 GLU A C 1
ATOM 914 O O . GLU A 1 116 ? -14.766 -7.293 10.409 1.00 84.44 116 GLU A O 1
ATOM 919 N N . ASP A 1 117 ? -13.406 -5.696 11.216 1.00 84.25 117 ASP A N 1
ATOM 920 C CA . ASP A 1 117 ? -12.729 -5.449 9.955 1.00 84.25 117 ASP A CA 1
ATOM 921 C C . ASP A 1 117 ? -11.717 -6.528 9.620 1.00 84.25 117 ASP A C 1
ATOM 923 O O . ASP A 1 117 ? -10.732 -6.708 10.332 1.00 84.25 117 ASP A O 1
ATOM 927 N N . ARG A 1 118 ? -11.886 -7.110 8.433 1.00 85.12 118 ARG A N 1
ATOM 928 C CA . ARG A 1 118 ? -10.870 -7.946 7.821 1.00 85.12 118 ARG A CA 1
ATOM 929 C C . ARG A 1 118 ? -9.966 -7.118 6.933 1.00 85.12 118 ARG A C 1
ATOM 931 O O . ARG A 1 118 ? -10.341 -6.730 5.822 1.00 85.12 118 ARG A O 1
ATOM 938 N N . VAL A 1 119 ? -8.777 -6.828 7.435 1.00 84.31 119 VAL A N 1
ATOM 939 C CA . VAL A 1 119 ? -7.877 -5.882 6.780 1.00 84.31 119 VAL A CA 1
ATOM 940 C C . VAL A 1 119 ? -7.029 -6.571 5.709 1.00 84.31 119 VAL A C 1
ATOM 942 O O . VAL A 1 119 ? -6.541 -7.681 5.882 1.00 84.31 119 VAL A O 1
ATOM 945 N N . LEU A 1 120 ? -6.831 -5.895 4.582 1.00 86.94 120 LEU A N 1
ATOM 946 C CA . LEU A 1 120 ? -5.777 -6.192 3.622 1.00 86.94 120 LEU A CA 1
ATOM 947 C C . LEU A 1 120 ? -4.771 -5.047 3.654 1.00 86.94 120 LEU A C 1
ATOM 949 O O . LEU A 1 120 ? -5.084 -3.916 3.286 1.00 86.94 120 LEU A O 1
ATOM 953 N N . PHE A 1 121 ? -3.558 -5.333 4.109 1.00 86.38 121 PHE A N 1
ATOM 954 C CA . PHE A 1 121 ? -2.496 -4.339 4.095 1.00 86.38 121 PHE A CA 1
ATOM 955 C C . PHE A 1 121 ? -1.856 -4.268 2.707 1.00 86.38 121 PHE A C 1
ATOM 957 O O . PHE A 1 121 ? -1.615 -5.291 2.070 1.00 86.38 121 PHE A O 1
ATOM 964 N N . ILE A 1 122 ? -1.615 -3.050 2.230 1.00 86.06 122 ILE A N 1
ATOM 965 C CA . ILE A 1 122 ? -0.947 -2.762 0.961 1.00 86.06 122 ILE A CA 1
ATOM 966 C C . ILE A 1 122 ? 0.093 -1.682 1.229 1.00 86.06 122 ILE A C 1
ATOM 968 O O . ILE A 1 122 ? -0.215 -0.691 1.881 1.00 86.06 122 ILE A O 1
ATOM 972 N N . ASP A 1 123 ? 1.313 -1.864 0.731 1.00 83.62 123 ASP A N 1
ATOM 973 C CA . ASP A 1 123 ? 2.358 -0.840 0.786 1.00 83.62 123 ASP A CA 1
ATOM 974 C C . ASP A 1 123 ? 3.238 -0.913 -0.469 1.00 83.62 123 ASP A C 1
ATOM 976 O O . ASP A 1 123 ? 3.161 -1.877 -1.236 1.00 83.62 123 ASP A O 1
ATOM 980 N N . ASP A 1 124 ? 4.047 0.116 -0.705 1.00 80.19 124 ASP A N 1
ATOM 981 C CA . ASP A 1 124 ? 4.952 0.188 -1.858 1.00 80.19 124 ASP A CA 1
ATOM 982 C C . ASP A 1 124 ? 6.232 -0.647 -1.666 1.00 80.19 124 ASP A C 1
ATOM 984 O O . ASP A 1 124 ? 6.682 -1.338 -2.586 1.00 80.19 124 ASP A O 1
ATOM 988 N N . PHE A 1 125 ? 6.812 -0.606 -0.465 1.00 70.62 125 PHE A N 1
ATOM 989 C CA . PHE A 1 125 ? 8.038 -1.311 -0.111 1.00 70.62 125 PHE A CA 1
ATOM 990 C C . PHE A 1 125 ? 7.980 -1.905 1.296 1.00 70.62 125 PHE A C 1
ATOM 992 O O . PHE A 1 125 ? 7.845 -1.193 2.286 1.00 70.62 125 PHE A O 1
ATOM 999 N N . LEU A 1 126 ? 8.272 -3.202 1.405 1.00 63.16 126 LEU A N 1
ATOM 1000 C CA . LEU A 1 126 ? 8.623 -3.844 2.673 1.00 63.16 126 LEU A CA 1
ATOM 1001 C C . LEU A 1 126 ? 10.141 -4.074 2.742 1.00 63.16 126 LEU A C 1
ATOM 1003 O O . LEU A 1 126 ? 10.707 -4.833 1.962 1.00 63.16 126 LEU A O 1
ATOM 1007 N N . ALA A 1 127 ? 10.841 -3.439 3.675 1.00 52.53 127 ALA A N 1
ATOM 1008 C CA . ALA A 1 127 ? 12.249 -3.749 3.926 1.00 52.53 127 ALA A CA 1
ATOM 1009 C C . ALA A 1 127 ? 12.352 -4.636 5.171 1.00 52.53 127 ALA A C 1
ATOM 1011 O O . ALA A 1 127 ? 11.983 -4.206 6.264 1.00 52.53 127 ALA A O 1
ATOM 1012 N N . TYR A 1 128 ? 12.845 -5.868 5.014 1.00 48.59 128 TYR A N 1
ATOM 1013 C CA . TYR A 1 128 ? 13.118 -6.741 6.155 1.00 48.59 128 TYR A CA 1
ATOM 1014 C C . TYR A 1 128 ? 14.359 -6.255 6.910 1.00 48.59 128 TYR A C 1
ATOM 1016 O O . TYR A 1 128 ? 15.390 -5.944 6.315 1.00 48.59 128 TYR A O 1
ATOM 1024 N N . SER A 1 129 ? 14.269 -6.246 8.237 1.00 38.69 129 SER A N 1
ATOM 1025 C CA . SER A 1 129 ? 15.441 -6.326 9.104 1.00 38.69 129 SER A CA 1
ATOM 1026 C C . SER A 1 129 ? 15.637 -7.790 9.472 1.00 38.69 129 SER A C 1
ATOM 1028 O O . SER A 1 129 ? 14.670 -8.451 9.843 1.00 38.69 129 SER A O 1
ATOM 1030 N N . ASN A 1 130 ? 16.867 -8.300 9.389 1.00 35.91 130 ASN A N 1
ATOM 1031 C CA . ASN A 1 130 ? 17.243 -9.688 9.701 1.00 35.91 130 ASN A CA 1
ATOM 1032 C C . ASN A 1 130 ? 17.089 -10.064 11.195 1.00 35.91 130 ASN A C 1
ATOM 1034 O O . ASN A 1 130 ? 17.808 -10.927 11.692 1.00 35.91 130 ASN A O 1
ATOM 1038 N N . TYR A 1 131 ? 16.191 -9.417 11.942 1.00 30.92 131 TYR A N 1
ATOM 1039 C CA . TYR A 1 131 ? 15.941 -9.735 13.342 1.00 30.92 131 TYR A CA 1
ATOM 1040 C C . TYR A 1 131 ? 14.928 -10.888 13.453 1.00 30.92 131 TYR A C 1
ATOM 1042 O O . TYR A 1 131 ? 13.771 -10.726 13.051 1.00 30.92 131 TYR A O 1
ATOM 1050 N N . PRO A 1 132 ? 15.323 -12.055 13.992 1.00 29.17 132 PRO A N 1
ATOM 1051 C CA . PRO A 1 132 ? 14.412 -13.178 14.166 1.00 29.17 132 PRO A CA 1
ATOM 1052 C C . PRO A 1 132 ? 13.338 -12.829 15.209 1.00 29.17 132 PRO A C 1
ATOM 1054 O O . PRO A 1 132 ? 13.656 -12.351 16.296 1.00 29.17 132 PRO A O 1
ATOM 1057 N N . GLY A 1 133 ? 12.064 -13.074 14.880 1.00 34.38 133 GLY A N 1
ATOM 1058 C CA . GLY A 1 133 ? 10.937 -12.980 15.822 1.00 34.38 133 GLY A CA 1
ATOM 1059 C C . GLY A 1 133 ? 9.942 -11.834 15.608 1.00 34.38 133 GLY A C 1
ATOM 1060 O O . GLY A 1 133 ? 8.957 -11.762 16.341 1.00 34.38 133 GLY A O 1
ATOM 1061 N N . LEU A 1 134 ? 10.126 -10.963 14.610 1.00 35.75 134 LEU A N 1
ATOM 1062 C CA . LEU A 1 134 ? 9.147 -9.912 14.319 1.00 35.75 134 LEU A CA 1
ATOM 1063 C C . LEU A 1 134 ? 8.041 -10.452 13.397 1.00 35.75 134 LEU A C 1
ATOM 1065 O O . LEU A 1 134 ? 8.121 -10.356 12.175 1.00 35.75 134 LEU A O 1
ATOM 1069 N N . GLY A 1 135 ? 6.984 -11.018 13.985 1.00 42.50 135 GLY A N 1
ATOM 1070 C CA . GLY A 1 135 ? 5.690 -11.011 13.303 1.00 42.50 135 GLY A CA 1
ATOM 1071 C C . GLY A 1 135 ? 5.352 -9.559 12.953 1.00 42.50 135 GLY A C 1
ATOM 1072 O O . GLY A 1 135 ? 5.532 -8.677 13.796 1.00 42.50 135 GLY A O 1
ATOM 1073 N N . ILE A 1 136 ? 4.926 -9.288 11.716 1.00 49.28 136 ILE A N 1
ATOM 1074 C CA . ILE A 1 136 ? 4.579 -7.929 11.284 1.00 49.28 136 ILE A CA 1
ATOM 1075 C C . ILE A 1 136 ? 3.413 -7.467 12.168 1.00 49.28 136 ILE A C 1
ATOM 1077 O O . ILE A 1 136 ? 2.293 -7.950 12.040 1.00 49.28 136 ILE A O 1
ATOM 1081 N N . THR A 1 137 ? 3.702 -6.605 13.143 1.00 45.12 137 THR A N 1
ATOM 1082 C CA . THR A 1 137 ? 2.701 -6.053 14.060 1.00 45.12 137 THR A CA 1
ATOM 1083 C C . THR A 1 137 ? 2.535 -4.586 13.719 1.00 45.12 137 THR A C 1
ATOM 1085 O O . THR A 1 137 ? 3.418 -3.773 14.001 1.00 45.12 137 THR A O 1
ATOM 1088 N N . PHE A 1 138 ? 1.418 -4.240 13.090 1.00 51.31 138 PHE A N 1
ATOM 1089 C CA . PHE A 1 138 ? 1.143 -2.876 12.654 1.00 51.31 138 PHE A CA 1
ATOM 1090 C C . PHE A 1 138 ? 0.059 -2.266 13.541 1.00 51.31 138 PHE A C 1
ATOM 1092 O O . PHE A 1 138 ? -1.058 -2.759 13.574 1.00 51.31 138 PHE A O 1
ATOM 1099 N N . CYS A 1 139 ? 0.368 -1.211 14.302 1.00 48.19 139 CYS A N 1
ATOM 1100 C CA . CYS A 1 139 ? -0.588 -0.604 15.247 1.00 48.19 139 CYS A CA 1
ATOM 1101 C C . CYS A 1 139 ? -1.201 -1.601 16.259 1.00 48.19 139 CYS A C 1
ATOM 1103 O O . CYS A 1 139 ? -2.337 -1.420 16.685 1.00 48.19 139 CYS A O 1
ATOM 1105 N N . GLY A 1 140 ? -0.460 -2.647 16.648 1.00 41.09 140 GLY A N 1
ATOM 1106 C CA . GLY A 1 140 ? -0.959 -3.711 17.534 1.00 41.09 140 GLY A CA 1
ATOM 1107 C C . GLY A 1 140 ? -1.779 -4.797 16.826 1.00 41.09 140 GLY A C 1
ATOM 1108 O O . GLY A 1 140 ? -2.238 -5.726 17.481 1.00 41.09 140 GLY A O 1
ATOM 1109 N N . ILE A 1 141 ? -1.930 -4.706 15.503 1.00 50.06 141 ILE A N 1
ATOM 1110 C CA . ILE A 1 141 ? -2.614 -5.685 14.656 1.00 50.06 141 ILE A CA 1
ATOM 1111 C C . ILE A 1 141 ? -1.587 -6.721 14.220 1.00 50.06 141 ILE A C 1
ATOM 1113 O O . ILE A 1 141 ? -0.569 -6.372 13.615 1.00 50.06 141 ILE A O 1
ATOM 1117 N N . ARG A 1 142 ? -1.826 -7.986 14.568 1.00 49.28 142 ARG A N 1
ATOM 1118 C CA . ARG A 1 142 ? -0.933 -9.089 14.224 1.00 49.28 142 ARG A CA 1
ATOM 1119 C C . ARG A 1 142 ? -1.210 -9.542 12.793 1.00 49.28 142 ARG A C 1
ATOM 1121 O O . ARG A 1 142 ? -2.343 -9.828 12.445 1.00 49.28 142 ARG A O 1
ATOM 1128 N N . CYS A 1 143 ? -0.162 -9.618 11.983 1.00 48.84 143 CYS A N 1
ATOM 1129 C CA . CYS A 1 143 ? -0.215 -10.195 10.648 1.00 48.84 143 CYS A CA 1
ATOM 1130 C C . CYS A 1 143 ? -0.329 -11.719 10.696 1.00 48.84 143 CYS A C 1
ATOM 1132 O O . CYS A 1 143 ? 0.595 -12.397 11.157 1.00 48.84 143 CYS A O 1
ATOM 1134 N N . GLU A 1 144 ? -1.432 -12.246 10.172 1.00 43.84 144 GLU A N 1
ATOM 1135 C CA . GLU A 1 144 ? -1.563 -13.654 9.812 1.00 43.84 144 GLU A CA 1
ATOM 1136 C C . GLU A 1 144 ? -1.313 -13.827 8.300 1.00 43.84 144 GLU A C 1
ATOM 1138 O O . GLU A 1 144 ? -1.882 -13.105 7.482 1.00 43.84 144 GLU A O 1
ATOM 1143 N N . ASN A 1 145 ? -0.435 -14.773 7.936 1.00 43.97 145 ASN A N 1
ATOM 1144 C CA . ASN A 1 145 ? -0.067 -15.154 6.559 1.00 43.97 145 ASN A CA 1
ATOM 1145 C C . ASN A 1 145 ? 0.520 -14.037 5.662 1.00 43.97 145 ASN A C 1
ATOM 1147 O O . ASN A 1 145 ? -0.083 -13.668 4.650 1.00 43.97 145 ASN A O 1
ATOM 1151 N N . PRO A 1 146 ? 1.742 -13.545 5.947 1.00 48.62 146 PRO A N 1
ATOM 1152 C CA . PRO A 1 146 ? 2.430 -12.634 5.038 1.00 48.62 146 PRO A CA 1
ATOM 1153 C C . PRO A 1 146 ? 2.767 -13.339 3.713 1.00 48.62 146 PRO A C 1
ATOM 1155 O O . PRO A 1 146 ? 3.457 -14.359 3.692 1.00 48.62 146 PRO A O 1
ATOM 1158 N N . PHE A 1 147 ? 2.291 -12.790 2.594 1.00 41.34 147 PHE A N 1
ATOM 1159 C CA . PHE A 1 147 ? 2.648 -13.267 1.259 1.00 41.34 147 PHE A CA 1
ATOM 1160 C C . PHE A 1 147 ? 3.905 -12.557 0.751 1.00 41.34 147 PHE A C 1
ATOM 1162 O O . PHE A 1 147 ? 3.991 -11.329 0.760 1.00 41.34 147 PHE A O 1
ATOM 1169 N N . PHE A 1 148 ? 4.861 -13.337 0.252 1.00 46.16 148 PHE A N 1
ATOM 1170 C CA . PHE A 1 148 ? 6.128 -12.851 -0.285 1.00 46.16 148 PHE A CA 1
ATOM 1171 C C . PHE A 1 148 ? 6.213 -13.180 -1.777 1.00 46.16 148 PHE A C 1
ATOM 1173 O O . PHE A 1 148 ? 5.955 -14.309 -2.186 1.00 46.16 148 PHE A O 1
ATOM 1180 N N . LEU A 1 149 ? 6.555 -12.183 -2.598 1.00 40.34 149 LEU A N 1
ATOM 1181 C CA . LEU A 1 149 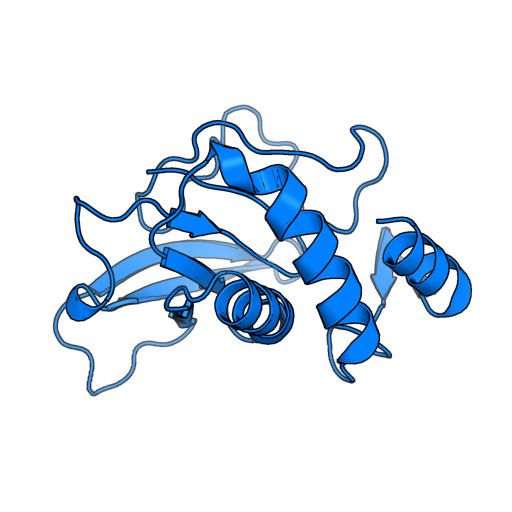? 6.599 -12.321 -4.058 1.00 40.34 149 LEU A CA 1
ATOM 1182 C C . LEU A 1 149 ? 7.782 -13.165 -4.561 1.00 40.34 149 LEU A C 1
ATOM 1184 O O . LEU A 1 149 ? 7.685 -13.715 -5.654 1.00 40.34 149 LEU A O 1
ATOM 1188 N N . ASP A 1 150 ? 8.849 -13.296 -3.768 1.00 36.00 150 ASP A N 1
ATOM 1189 C CA . ASP A 1 150 ? 10.020 -14.141 -4.029 1.00 36.00 150 ASP A CA 1
ATOM 1190 C C . ASP A 1 150 ? 10.881 -14.219 -2.755 1.00 36.00 150 ASP A C 1
ATOM 1192 O O . ASP A 1 150 ? 11.211 -13.184 -2.203 1.00 36.00 150 ASP A O 1
ATOM 1196 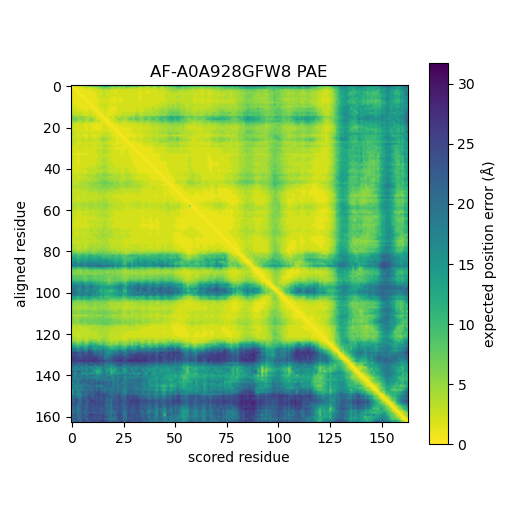N N . SER A 1 151 ? 11.302 -15.387 -2.269 1.00 34.19 151 SER A N 1
ATOM 1197 C CA . SER A 1 151 ? 12.199 -15.487 -1.099 1.00 34.19 151 SER A CA 1
ATOM 119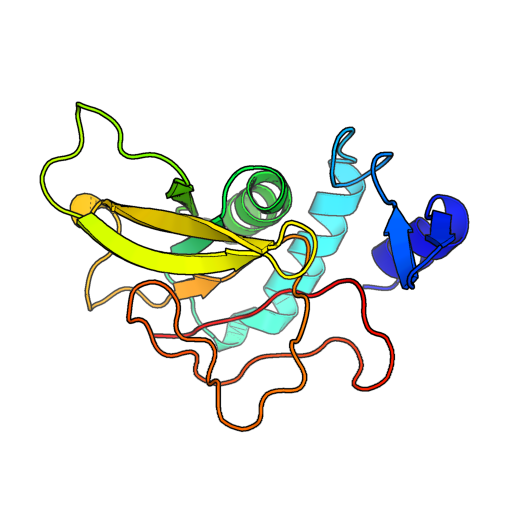8 C C . SER A 1 151 ? 13.633 -14.976 -1.340 1.00 34.19 151 SER A C 1
ATOM 1200 O O . SER A 1 151 ? 14.439 -14.988 -0.411 1.00 34.19 151 SER A O 1
ATOM 1202 N N . SER A 1 152 ? 13.983 -14.574 -2.569 1.00 32.09 152 SER A N 1
ATOM 1203 C CA . SER A 1 152 ? 15.370 -14.317 -2.984 1.00 32.09 152 SER A CA 1
ATOM 1204 C C . SER A 1 152 ? 15.713 -12.870 -3.371 1.00 32.09 152 SER A C 1
ATOM 1206 O O . SER A 1 152 ? 16.898 -12.546 -3.462 1.00 32.09 152 SER A O 1
ATOM 1208 N N . ALA A 1 153 ? 14.735 -11.969 -3.533 1.00 27.91 153 ALA A N 1
ATOM 1209 C CA . ALA A 1 153 ? 14.981 -10.599 -3.998 1.00 27.91 153 ALA A CA 1
ATOM 1210 C C . ALA A 1 153 ? 14.448 -9.542 -3.020 1.00 27.91 153 ALA A C 1
ATOM 1212 O O . ALA A 1 153 ? 13.272 -9.191 -3.002 1.00 27.91 153 ALA A O 1
ATOM 1213 N N . ALA A 1 154 ? 15.348 -8.990 -2.210 1.00 27.73 154 ALA A N 1
ATOM 1214 C CA . ALA A 1 154 ? 15.089 -7.881 -1.302 1.00 27.73 154 ALA A CA 1
ATOM 1215 C C . ALA A 1 154 ? 14.814 -6.566 -2.053 1.00 27.73 154 ALA A C 1
ATOM 1217 O O . ALA A 1 154 ? 15.727 -5.756 -2.143 1.00 27.73 154 ALA A O 1
ATOM 1218 N N . SER A 1 155 ? 13.614 -6.339 -2.611 1.00 30.12 155 SER A N 1
ATOM 1219 C CA . SER A 1 155 ? 13.050 -4.988 -2.880 1.00 30.12 155 SER A CA 1
ATOM 1220 C C . SER A 1 155 ? 11.800 -4.995 -3.779 1.00 30.12 155 SER A C 1
ATOM 1222 O O . SER A 1 155 ? 11.896 -4.762 -4.977 1.00 30.12 155 SER A O 1
ATOM 1224 N N . ALA A 1 156 ? 10.624 -5.214 -3.183 1.00 27.53 156 ALA A N 1
ATOM 1225 C CA . ALA A 1 156 ? 9.297 -4.663 -3.536 1.00 27.53 156 ALA A CA 1
ATOM 1226 C C . ALA A 1 156 ? 8.255 -5.639 -2.990 1.00 27.53 156 ALA A C 1
ATOM 1228 O O . ALA A 1 156 ? 8.207 -6.791 -3.423 1.00 27.53 156 ALA A O 1
ATOM 1229 N N . TRP A 1 157 ? 7.450 -5.228 -2.010 1.00 45.50 157 TRP A N 1
ATOM 1230 C CA . TRP A 1 157 ? 6.557 -6.186 -1.363 1.00 45.50 157 TRP A CA 1
ATOM 1231 C C . TRP A 1 157 ? 5.291 -5.546 -0.840 1.00 45.50 157 TRP A C 1
ATOM 1233 O O . TRP A 1 157 ? 5.298 -4.410 -0.379 1.00 45.50 157 TRP A O 1
ATOM 1243 N N . VAL A 1 158 ? 4.248 -6.366 -0.841 1.00 36.31 158 VAL A N 1
ATOM 1244 C CA . VAL A 1 158 ? 2.926 -6.082 -0.310 1.00 36.31 158 VAL A CA 1
ATOM 1245 C C . VAL A 1 158 ? 2.718 -7.002 0.880 1.00 36.31 158 VAL A C 1
ATOM 1247 O O . VAL A 1 158 ? 2.608 -8.213 0.713 1.00 36.31 158 VAL A O 1
ATOM 1250 N N . ALA A 1 159 ? 2.752 -6.441 2.088 1.00 37.94 159 ALA A N 1
ATOM 1251 C CA . ALA A 1 159 ? 2.480 -7.192 3.307 1.00 37.94 159 ALA A CA 1
ATOM 1252 C C . ALA A 1 159 ? 0.973 -7.230 3.538 1.00 37.94 159 ALA A C 1
ATOM 1254 O O . ALA A 1 159 ? 0.382 -6.180 3.712 1.00 37.94 159 ALA A O 1
ATOM 1255 N N . ILE A 1 160 ? 0.378 -8.419 3.582 1.00 38.12 160 ILE A N 1
ATOM 1256 C CA . ILE A 1 160 ? -1.022 -8.648 3.961 1.00 38.12 160 ILE A CA 1
ATOM 1257 C C . ILE A 1 160 ? -1.057 -8.834 5.472 1.00 38.12 160 ILE A C 1
ATOM 1259 O O . ILE A 1 160 ? -0.304 -9.661 5.968 1.00 38.12 160 ILE A O 1
ATOM 1263 N N . CYS A 1 161 ? -1.931 -8.148 6.205 1.00 37.00 161 CYS A N 1
ATOM 1264 C CA . CYS A 1 161 ? -2.293 -8.576 7.557 1.00 37.00 161 CYS A CA 1
ATOM 1265 C C . CYS A 1 161 ? -3.801 -8.766 7.587 1.00 37.00 161 CYS A C 1
ATOM 1267 O O . CYS A 1 161 ? -4.519 -7.775 7.661 1.00 37.00 161 CYS A O 1
ATOM 1269 N N . VAL A 1 162 ? -4.253 -10.015 7.524 1.00 29.12 162 VAL A N 1
ATOM 1270 C CA . VAL A 1 162 ? -5.626 -10.346 7.898 1.00 29.12 162 VAL A CA 1
ATOM 1271 C C . VAL A 1 162 ? -5.685 -10.280 9.423 1.00 29.12 162 VAL A C 1
ATOM 1273 O O . VAL A 1 162 ? -4.894 -10.946 10.089 1.00 29.12 162 VAL A O 1
ATOM 1276 N N . ALA A 1 163 ? -6.560 -9.430 9.948 1.00 32.34 163 ALA A N 1
ATOM 1277 C CA . ALA A 1 163 ? -7.031 -9.466 11.327 1.00 32.34 163 ALA A CA 1
ATOM 1278 C C . ALA A 1 163 ? -8.530 -9.750 11.318 1.00 32.34 163 ALA A C 1
ATOM 1280 O O . ALA A 1 163 ? -9.144 -9.472 10.260 1.00 32.34 163 ALA A O 1
#

Nearest PDB structures (foldseek):
  6w1i-assembly1_D  TM=9.517E-01  e=2.859E-14  Bacillus subtilis subsp. subtilis str. 168
  1y0b-assembly2_C  TM=9.466E-01  e=6.193E-14  Bacillus subtilis
  7rmw-assembly1_A  TM=8.350E-01  e=6.082E-07  Bacillus subtilis
  7rmw-assembly1_B  TM=8.326E-01  e=4.701E-07  Bacillus subtilis
  1vch-assembly2_D  TM=6.833E-01  e=3.691E-06  Thermus thermophilus

Mean predicted aligned error: 8.68 Å

Foldseek 3Di:
DVLVVVLQVVQWDQDPPRDIDDCCDFDPNHDLVSLLVVLVVVCVVCVVLPFQEEEEEDDRQVSNRVSNCVVVVHYYFYWYQDDDPPADAWQKDWDADPVPRDITITIGHPVVDDPPGFYFYTYFWDADDPDPDDQPQGSNQGADDFDDPDPPDHTGGTGTRTD

InterPro domains:
  IPR000836 Phosphoribosyltransferase domain [cd06223] (34-127)
  IPR010079 Xanthine phosphoribosyltransferase [TIGR01744] (1-130)
  IPR029057 Phosphoribosyltransferase-like [G3DSA:3.40.50.2020] (3-129)
  IPR029057 Phosphoribosyltransferase-like [SSF53271] (1-127)
  IPR050118 Purine/Pyrimidine Phosphoribosyltransferase [PTHR43864] (4-127)

Secondary structure (DSSP, 8-state):
-HHHHHHHHHH-EEEGGGEEE-IIIIISS--HHHHHHHHHHHHHHHGGG--SEEEEETTTTHHHHHHHHHHHT--EEEEBSS--TT--SEEEEEEE-TTT--EEEEEEEGGG--TT--EEE--S--PPP--TT---EETTEEPBS---S-TT--S------B-

Radius of gyration: 15.69 Å; Cα contacts (8 Å, |Δi|>4): 277; chains: 1; bounding box: 40×34×37 Å